Protein AF-A0A2U9BNI0-F1 (afdb_monomer_lite)

Organism: Scophthalmus maximus (NCBI:txid52904)

Foldseek 3Di:
DDDPPDPVVVVVVVVDVVVPPPDPPPDPPVDPPDDDDDPVVVVVVVPPDDCVVVVVCVVVVPPPDDDPVVVVVVVVVCQPPDVVRDPDPDPDDPDDPDPPDDPVNVQVVCCVPVVDDPPPPD

pLDDT: mean 76.13, std 11.94, range [40.16, 94.62]

Sequence (122 aa):
MELVSTNRQGVTKQKKRLQGRLGPGKSRATVKDKRIKSAVEEFRKKEGKSHMSANLKYFINTGCKATDSDTLKIQSHNTGRQSRNRPVRTAKKPKEPQSLFTEEEFQQFQKEYFGRTVEEKK

Structure (mmCIF, N/CA/C/O backbone):
data_AF-A0A2U9BNI0-F1
#
_entry.id   AF-A0A2U9BNI0-F1
#
loop_
_atom_site.group_PDB
_atom_site.id
_atom_site.type_symbol
_atom_site.label_atom_id
_atom_site.label_alt_id
_atom_site.label_comp_id
_atom_site.label_asym_id
_atom_site.label_entity_id
_atom_site.label_seq_id
_atom_site.pdbx_PDB_ins_code
_atom_site.Cartn_x
_atom_site.Cartn_y
_atom_site.Cartn_z
_atom_site.occupancy
_atom_site.B_iso_or_equiv
_atom_site.auth_seq_id
_atom_site.auth_comp_id
_atom_site.auth_asym_id
_atom_site.auth_atom_id
_atom_site.pdbx_PDB_model_num
ATOM 1 N N . MET A 1 1 ? 19.330 -14.577 4.353 1.00 40.16 1 MET A N 1
ATOM 2 C CA . MET A 1 1 ? 18.068 -13.917 3.952 1.00 40.16 1 MET A CA 1
ATOM 3 C C . MET A 1 1 ? 17.131 -14.992 3.435 1.00 40.16 1 MET A C 1
ATOM 5 O O . MET A 1 1 ? 17.450 -15.613 2.428 1.00 40.16 1 MET A O 1
ATOM 9 N N . GLU A 1 2 ? 16.043 -15.275 4.147 1.00 42.66 2 GLU A N 1
ATOM 10 C CA . GLU A 1 2 ? 15.069 -16.286 3.726 1.00 42.66 2 GLU A CA 1
ATOM 11 C C . GLU A 1 2 ? 14.308 -15.794 2.489 1.00 42.66 2 GLU A C 1
ATOM 13 O O . GLU A 1 2 ? 13.582 -14.799 2.532 1.00 42.66 2 GLU A O 1
ATOM 18 N N . LEU A 1 3 ? 14.511 -16.464 1.352 1.00 52.59 3 LEU A N 1
ATOM 19 C CA . LEU A 1 3 ? 13.764 -16.183 0.132 1.00 52.59 3 LEU A CA 1
ATOM 20 C C . LEU A 1 3 ? 12.325 -16.672 0.327 1.00 52.59 3 LEU A C 1
ATOM 22 O O . LEU A 1 3 ? 12.049 -17.869 0.245 1.00 52.59 3 LEU A O 1
ATOM 26 N N . VAL A 1 4 ? 11.406 -15.730 0.555 1.00 48.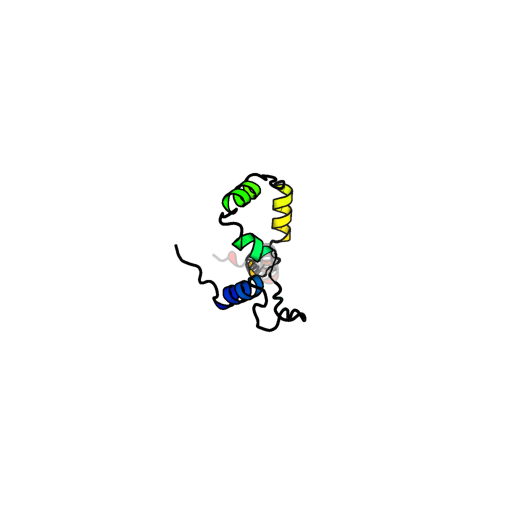72 4 VAL A N 1
ATOM 27 C CA . VAL A 1 4 ? 9.957 -15.950 0.478 1.00 48.72 4 VAL A CA 1
ATOM 28 C C . VAL A 1 4 ? 9.672 -16.732 -0.802 1.00 48.72 4 VAL A C 1
ATOM 30 O O . VAL A 1 4 ? 9.969 -16.258 -1.902 1.00 48.72 4 VAL A O 1
ATOM 33 N N . SER A 1 5 ? 9.154 -17.954 -0.658 1.00 54.75 5 SER A N 1
ATOM 34 C CA . SER A 1 5 ? 8.890 -18.866 -1.769 1.00 54.75 5 SER A CA 1
ATOM 35 C C . SER A 1 5 ? 7.941 -18.202 -2.768 1.00 54.75 5 SER A C 1
ATOM 37 O O . SER A 1 5 ? 6.722 -18.137 -2.604 1.00 54.75 5 SER A O 1
ATOM 39 N N . THR A 1 6 ? 8.508 -17.629 -3.828 1.00 59.12 6 THR A N 1
ATOM 40 C CA . THR A 1 6 ? 7.700 -17.032 -4.883 1.00 59.12 6 THR A CA 1
ATOM 41 C C . THR A 1 6 ? 6.968 -18.173 -5.573 1.00 59.12 6 THR A C 1
ATOM 43 O O . THR A 1 6 ? 7.577 -19.106 -6.100 1.00 59.12 6 THR A O 1
ATOM 46 N N . ASN A 1 7 ? 5.638 -18.141 -5.510 1.00 63.12 7 ASN A N 1
ATOM 47 C CA . ASN A 1 7 ? 4.776 -19.111 -6.164 1.00 63.12 7 ASN A CA 1
ATOM 48 C C . ASN A 1 7 ? 5.162 -19.167 -7.657 1.00 63.12 7 ASN A C 1
ATOM 50 O O . ASN A 1 7 ? 4.844 -18.255 -8.429 1.00 63.12 7 ASN A O 1
ATOM 54 N N . ARG A 1 8 ? 5.919 -20.206 -8.052 1.00 62.59 8 ARG A N 1
ATOM 55 C CA . ARG A 1 8 ? 6.584 -20.322 -9.367 1.00 62.59 8 ARG A CA 1
ATOM 56 C C . ARG A 1 8 ? 5.594 -20.164 -10.525 1.00 62.59 8 ARG A C 1
ATOM 58 O O . ARG A 1 8 ? 5.952 -19.677 -11.597 1.00 62.59 8 ARG A O 1
ATOM 65 N N . GLN A 1 9 ? 4.327 -20.513 -10.303 1.00 68.38 9 GLN A N 1
ATOM 66 C CA . GLN A 1 9 ? 3.250 -20.368 -11.283 1.00 68.38 9 GLN A CA 1
ATOM 67 C C . GLN A 1 9 ? 2.836 -18.904 -11.515 1.00 68.38 9 GLN A C 1
ATOM 69 O O . GLN A 1 9 ? 2.536 -18.516 -12.644 1.00 68.38 9 GLN A O 1
ATOM 74 N N . GLY A 1 10 ? 2.839 -18.067 -10.474 1.00 71.50 10 GLY A N 1
ATOM 75 C CA . GLY A 1 10 ? 2.502 -16.644 -10.582 1.00 71.50 10 GLY A CA 1
ATOM 76 C C . GLY A 1 10 ? 3.569 -15.865 -11.349 1.00 71.50 10 GLY A C 1
ATOM 77 O O . GLY A 1 10 ? 3.259 -15.148 -12.302 1.00 71.50 10 GLY A O 1
ATOM 78 N N . VAL A 1 11 ? 4.837 -16.098 -11.000 1.00 72.50 11 VAL A N 1
ATOM 79 C CA . VAL A 1 11 ? 5.993 -15.461 -11.652 1.00 72.50 11 VAL A CA 1
ATOM 80 C C . VAL A 1 11 ? 6.081 -15.857 -13.127 1.00 72.50 11 VAL A C 1
ATOM 82 O O . VAL A 1 11 ? 6.285 -15.007 -13.992 1.00 72.50 11 VAL A O 1
ATOM 85 N N . THR A 1 12 ? 5.857 -17.133 -13.453 1.00 71.44 12 THR A N 1
ATOM 86 C CA . THR A 1 12 ? 5.858 -17.601 -14.850 1.00 71.44 12 THR A CA 1
ATOM 87 C C . THR A 1 12 ? 4.691 -17.036 -15.660 1.00 71.44 12 THR A C 1
ATOM 89 O O . THR A 1 12 ? 4.901 -16.627 -16.803 1.00 71.44 12 THR A O 1
ATOM 92 N N . LYS A 1 13 ? 3.479 -16.933 -15.092 1.00 72.94 13 LYS A N 1
ATOM 93 C CA . LYS A 1 13 ? 2.337 -16.267 -15.751 1.00 72.94 13 LYS A CA 1
ATOM 94 C C . LYS A 1 13 ? 2.607 -14.782 -16.003 1.00 72.94 13 LYS A C 1
ATOM 96 O O . LYS A 1 13 ? 2.299 -14.284 -17.086 1.00 72.94 13 LYS A O 1
ATOM 101 N N . GLN A 1 14 ? 3.209 -14.080 -15.044 1.00 72.62 14 GLN A N 1
ATOM 102 C CA . GLN A 1 14 ? 3.565 -12.669 -15.193 1.00 72.62 14 GLN A CA 1
ATOM 103 C C . GLN A 1 14 ? 4.665 -12.474 -16.244 1.00 72.62 14 GLN A C 1
ATOM 105 O O . GLN A 1 14 ? 4.520 -11.627 -17.124 1.00 72.62 14 GLN A O 1
ATOM 110 N N . LYS A 1 15 ? 5.702 -13.322 -16.238 1.00 71.06 15 LYS A N 1
ATOM 111 C CA . LYS A 1 15 ? 6.753 -13.333 -17.265 1.00 71.06 15 LYS A CA 1
ATOM 112 C C . LYS A 1 15 ? 6.176 -13.579 -18.662 1.00 71.06 15 LYS A C 1
ATOM 114 O O . LYS A 1 15 ? 6.498 -12.829 -19.575 1.00 71.06 15 LYS A O 1
ATOM 119 N N . LYS A 1 16 ? 5.261 -14.547 -18.817 1.00 69.75 16 LYS A N 1
ATOM 120 C CA . LYS A 1 16 ? 4.557 -14.823 -20.087 1.00 69.75 16 LYS A CA 1
ATOM 121 C C . LYS A 1 16 ? 3.687 -13.652 -20.562 1.00 69.75 16 LYS A C 1
ATOM 123 O O . LYS A 1 16 ? 3.560 -13.447 -21.762 1.00 69.75 16 LYS A O 1
ATOM 128 N N . ARG A 1 17 ? 3.087 -12.874 -19.652 1.00 69.56 17 ARG A N 1
ATOM 129 C CA . ARG A 1 17 ? 2.345 -11.648 -20.010 1.00 69.56 17 ARG A CA 1
ATOM 130 C C . ARG A 1 17 ? 3.280 -10.528 -20.464 1.00 69.56 17 ARG A C 1
ATOM 132 O O . ARG A 1 17 ? 2.990 -9.892 -21.470 1.00 69.56 17 ARG A O 1
ATOM 139 N N . LEU A 1 18 ? 4.384 -10.309 -19.747 1.00 66.44 18 LEU A N 1
ATOM 140 C CA . LEU A 1 18 ? 5.369 -9.261 -20.047 1.00 66.44 18 LEU A CA 1
ATOM 141 C C . LEU A 1 18 ? 6.158 -9.533 -21.331 1.00 66.44 18 LEU A C 1
ATOM 143 O O . LEU A 1 18 ? 6.425 -8.606 -22.085 1.00 66.44 18 LEU A O 1
ATOM 147 N N . GLN A 1 19 ? 6.480 -10.797 -21.614 1.00 65.44 19 GLN A N 1
ATOM 148 C CA . GLN A 1 19 ? 7.044 -11.206 -22.904 1.00 65.44 19 GLN A CA 1
ATOM 149 C C . GLN A 1 19 ? 6.064 -11.005 -24.071 1.00 65.44 19 GLN A C 1
ATOM 151 O O . GLN A 1 19 ? 6.466 -11.104 -25.226 1.00 65.44 19 GLN A O 1
ATOM 156 N N . GLY A 1 20 ? 4.787 -10.720 -23.797 1.00 63.06 20 GLY A N 1
ATOM 157 C CA . GLY A 1 20 ? 3.735 -10.761 -24.800 1.00 63.06 20 GLY A CA 1
ATOM 158 C C . GLY A 1 20 ? 3.484 -12.193 -25.281 1.00 63.06 20 GLY A C 1
ATOM 159 O O . GLY A 1 20 ? 4.172 -13.143 -24.909 1.00 63.06 20 GLY A O 1
ATOM 160 N N . ARG A 1 21 ? 2.465 -12.382 -26.127 1.00 61.06 21 ARG A N 1
ATOM 161 C CA . ARG A 1 21 ? 2.248 -13.678 -26.788 1.00 61.06 21 ARG A CA 1
ATOM 162 C C . ARG A 1 21 ? 3.364 -13.908 -27.820 1.00 61.06 21 ARG A C 1
ATOM 164 O O . ARG A 1 21 ? 3.130 -13.700 -29.004 1.00 61.06 21 ARG A O 1
ATOM 171 N N . LEU A 1 22 ? 4.535 -14.369 -27.375 1.00 56.72 22 LEU A N 1
ATOM 172 C CA . LEU A 1 22 ? 5.589 -14.998 -28.191 1.00 56.72 22 LEU A CA 1
ATOM 173 C C . LEU A 1 22 ? 5.145 -16.402 -28.642 1.00 56.72 22 LEU A C 1
ATOM 175 O O . LEU A 1 22 ? 5.858 -17.386 -28.487 1.00 56.72 22 LEU A O 1
ATOM 179 N N . GLY A 1 23 ? 3.904 -16.521 -29.107 1.00 58.22 23 GLY A N 1
ATOM 180 C CA . GLY A 1 23 ? 3.429 -17.726 -29.767 1.00 58.22 23 GLY A CA 1
ATOM 181 C C . GLY A 1 23 ? 3.599 -17.563 -31.277 1.00 58.22 23 GLY A C 1
ATOM 182 O O . GLY A 1 23 ? 3.525 -16.430 -31.757 1.00 58.22 23 GLY A O 1
ATOM 183 N N . PRO A 1 24 ? 3.726 -18.659 -32.040 1.00 55.53 24 PRO A N 1
ATOM 184 C CA . PRO A 1 24 ? 3.833 -18.662 -33.509 1.00 55.53 24 PRO A CA 1
ATOM 185 C C . PRO A 1 24 ? 2.628 -18.041 -34.258 1.00 55.53 24 PRO A C 1
ATOM 187 O O . PRO A 1 24 ? 2.542 -18.130 -35.477 1.00 55.53 24 PRO A O 1
ATOM 190 N N . GLY A 1 25 ? 1.691 -17.402 -33.549 1.00 55.94 25 GLY A N 1
ATOM 191 C CA . GLY A 1 25 ? 0.448 -16.836 -34.067 1.00 55.94 25 GLY A CA 1
ATOM 192 C C . GLY A 1 25 ? 0.357 -15.309 -34.047 1.00 55.94 25 GLY A C 1
ATOM 193 O O . GLY A 1 25 ? -0.759 -14.796 -34.054 1.00 55.94 25 GLY A O 1
ATOM 194 N N . LYS A 1 26 ? 1.462 -14.550 -33.987 1.00 61.38 26 LYS A N 1
ATOM 195 C CA . LYS A 1 26 ? 1.391 -13.088 -34.163 1.00 61.38 26 LYS A CA 1
ATOM 196 C C . LYS A 1 26 ? 2.332 -12.568 -35.243 1.00 61.38 26 LYS A C 1
ATOM 198 O O . LYS A 1 26 ? 3.534 -12.787 -35.198 1.00 61.38 26 LYS A O 1
ATOM 203 N N . SER A 1 27 ? 1.706 -11.815 -36.150 1.00 57.47 27 SER A N 1
ATOM 204 C CA . SER A 1 27 ? 2.241 -11.136 -37.328 1.00 57.47 27 SER A CA 1
ATOM 205 C C . SER A 1 27 ? 2.770 -12.044 -38.445 1.00 57.47 27 SER A C 1
ATOM 207 O O . SER A 1 27 ? 3.968 -12.286 -38.577 1.00 57.47 27 SER A O 1
ATOM 209 N N . ARG A 1 28 ? 1.857 -12.492 -39.318 1.00 59.66 28 ARG A N 1
ATOM 210 C CA . ARG A 1 28 ? 2.220 -12.846 -40.694 1.00 59.66 28 ARG A CA 1
ATOM 211 C C . ARG A 1 28 ? 2.187 -11.551 -41.498 1.00 59.66 28 ARG A C 1
ATOM 213 O O . ARG A 1 28 ? 1.116 -11.116 -41.908 1.00 59.66 28 ARG A O 1
ATOM 220 N N . ALA A 1 29 ? 3.334 -10.901 -41.672 1.00 57.16 29 ALA A N 1
ATOM 221 C CA . ALA A 1 29 ? 3.441 -9.891 -42.714 1.00 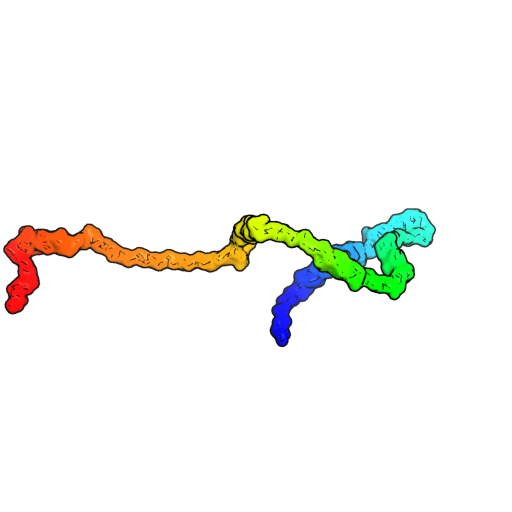57.16 29 ALA A CA 1
ATOM 222 C C . ALA A 1 29 ? 3.148 -10.601 -44.045 1.00 57.16 29 ALA A C 1
ATOM 224 O O . ALA A 1 29 ? 3.822 -11.557 -44.415 1.00 57.16 29 ALA A O 1
ATOM 225 N N . THR A 1 30 ? 2.072 -10.184 -44.705 1.00 62.34 30 THR A N 1
ATOM 226 C CA . THR A 1 30 ? 1.534 -10.769 -45.944 1.00 62.34 30 THR A CA 1
ATOM 227 C C . THR A 1 30 ? 2.436 -10.543 -47.157 1.00 62.34 30 THR A C 1
ATOM 229 O O . THR A 1 30 ? 2.188 -11.095 -48.223 1.00 62.34 30 THR A O 1
ATOM 232 N N . VAL A 1 31 ? 3.508 -9.766 -46.995 1.00 69.50 31 VAL A N 1
ATOM 233 C CA . VAL A 1 31 ? 4.536 -9.542 -48.009 1.00 69.50 31 VAL A CA 1
ATOM 234 C C . VAL A 1 31 ? 5.671 -10.532 -47.778 1.00 69.50 31 VAL A C 1
ATOM 236 O O . VAL A 1 31 ? 6.289 -10.530 -46.709 1.00 69.50 31 VAL A O 1
ATOM 239 N N . LYS A 1 32 ? 5.934 -11.364 -48.792 1.00 69.75 32 LYS A N 1
ATOM 240 C CA . LYS A 1 32 ? 7.014 -12.358 -48.813 1.00 69.75 32 LYS A CA 1
ATOM 241 C C . LYS A 1 32 ? 8.314 -11.736 -48.279 1.00 69.75 32 LYS A C 1
ATOM 243 O O . LYS A 1 32 ? 8.669 -10.615 -48.637 1.00 69.75 32 LYS A O 1
ATOM 248 N N . ASP A 1 33 ? 8.963 -12.448 -47.364 1.00 65.38 33 ASP A N 1
ATOM 249 C CA . ASP A 1 33 ? 10.261 -12.106 -46.763 1.00 65.38 33 ASP A CA 1
ATOM 250 C C . ASP A 1 33 ? 10.309 -10.877 -45.830 1.00 65.38 33 ASP A C 1
ATOM 252 O O . ASP A 1 33 ? 11.351 -10.602 -45.229 1.00 65.38 33 ASP A O 1
ATOM 256 N N . LYS A 1 34 ? 9.191 -10.178 -45.581 1.00 68.62 34 LYS A N 1
ATOM 257 C CA . LYS A 1 34 ? 9.141 -9.111 -44.566 1.00 68.62 34 LYS A CA 1
ATOM 258 C C . LYS A 1 34 ? 8.729 -9.682 -43.209 1.00 68.62 34 LYS A C 1
ATOM 260 O O . LYS A 1 34 ? 7.642 -10.222 -43.049 1.00 68.62 34 LYS A O 1
ATOM 265 N N . ARG A 1 35 ? 9.587 -9.540 -42.193 1.00 70.69 35 ARG A N 1
ATOM 266 C CA . ARG A 1 35 ? 9.255 -9.846 -40.788 1.00 70.69 35 ARG A CA 1
ATOM 267 C C . ARG A 1 35 ? 8.977 -8.551 -40.040 1.00 70.69 35 ARG A C 1
ATOM 269 O O . ARG A 1 35 ? 9.797 -7.636 -40.083 1.00 70.69 35 ARG A O 1
ATOM 276 N N . ILE A 1 36 ? 7.857 -8.482 -39.322 1.00 72.62 36 ILE A N 1
ATOM 277 C CA . ILE A 1 36 ? 7.604 -7.349 -38.427 1.00 72.62 36 ILE A CA 1
ATOM 278 C C . ILE A 1 36 ? 8.556 -7.467 -37.243 1.00 72.62 36 ILE A C 1
ATOM 280 O O . ILE A 1 36 ? 8.519 -8.445 -36.497 1.00 72.62 36 ILE A O 1
ATOM 284 N N . LYS A 1 37 ? 9.416 -6.465 -37.086 1.00 75.88 37 LYS A N 1
ATOM 285 C CA . LYS A 1 37 ? 10.279 -6.315 -35.919 1.00 75.88 37 LYS A CA 1
ATOM 286 C C . LYS A 1 37 ? 9.703 -5.231 -35.025 1.00 75.88 37 LYS A C 1
ATOM 288 O O . LYS A 1 37 ? 9.189 -4.225 -35.508 1.00 75.88 37 LYS A O 1
ATOM 293 N N . SER A 1 38 ? 9.802 -5.429 -33.718 1.00 79.62 38 SER A N 1
ATOM 294 C CA . SER A 1 38 ? 9.465 -4.375 -32.770 1.00 79.62 38 SER A CA 1
ATOM 295 C C . SER A 1 38 ? 10.499 -3.254 -32.871 1.00 79.62 38 SER A C 1
ATOM 297 O O . SER A 1 38 ? 11.700 -3.512 -32.770 1.00 79.62 38 SER A O 1
ATOM 299 N N . ALA A 1 39 ? 10.038 -2.009 -33.021 1.00 82.25 39 ALA A N 1
ATOM 300 C CA . ALA A 1 39 ? 10.906 -0.831 -33.001 1.00 82.25 39 ALA A CA 1
ATOM 301 C C . ALA A 1 39 ? 11.752 -0.777 -31.715 1.00 82.25 39 ALA A C 1
ATOM 303 O O . ALA A 1 39 ? 12.932 -0.443 -31.757 1.00 82.25 39 ALA A O 1
ATOM 304 N N . VAL A 1 40 ? 11.179 -1.209 -30.585 1.00 79.38 40 VAL A N 1
ATOM 305 C CA . VAL A 1 40 ? 11.871 -1.285 -29.290 1.00 79.38 40 VAL A CA 1
ATOM 306 C C . VAL A 1 40 ? 12.974 -2.346 -29.301 1.00 79.38 40 VAL A C 1
ATOM 308 O O . VAL A 1 40 ? 14.039 -2.136 -28.728 1.00 79.38 40 VAL A O 1
ATOM 311 N N . GLU A 1 41 ? 12.744 -3.493 -29.944 1.00 78.19 41 GLU A N 1
ATOM 312 C CA . GLU A 1 41 ? 13.763 -4.544 -30.045 1.00 78.19 41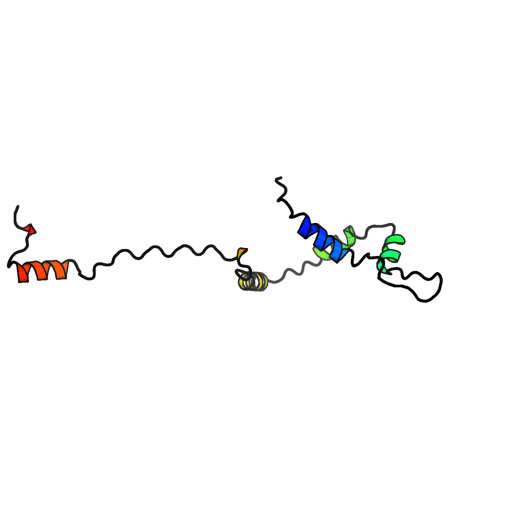 GLU A CA 1
ATOM 313 C C . GLU A 1 41 ? 14.892 -4.161 -30.999 1.00 78.19 41 GLU A C 1
ATOM 315 O O . GLU A 1 41 ? 16.049 -4.449 -30.706 1.00 78.19 41 GLU A O 1
ATOM 320 N N . GLU A 1 42 ? 14.587 -3.502 -32.120 1.00 83.12 42 GLU A N 1
ATOM 321 C CA . GLU A 1 42 ? 15.622 -2.956 -33.001 1.00 83.12 42 GLU A CA 1
ATOM 322 C C . GLU A 1 42 ? 16.448 -1.878 -32.301 1.00 83.12 42 GLU A C 1
ATOM 324 O O . GLU A 1 42 ? 17.673 -1.907 -32.393 1.00 83.12 42 GLU A O 1
ATOM 329 N N . PHE A 1 43 ? 15.799 -0.975 -31.564 1.00 81.75 43 PHE A N 1
ATOM 330 C CA . PHE A 1 43 ? 16.481 0.048 -30.778 1.00 81.75 43 PHE A CA 1
ATOM 331 C C . PHE A 1 43 ? 17.446 -0.580 -29.764 1.00 81.75 43 PHE A C 1
ATOM 333 O O . PHE A 1 43 ? 18.622 -0.241 -29.747 1.00 81.75 43 PHE A O 1
ATOM 340 N N . ARG A 1 44 ? 16.995 -1.587 -29.003 1.00 77.56 44 ARG A N 1
ATOM 341 C CA . ARG A 1 44 ? 17.841 -2.314 -28.037 1.00 77.56 44 ARG A CA 1
ATOM 342 C C . ARG A 1 44 ? 19.001 -3.087 -28.668 1.00 77.56 44 ARG A C 1
ATOM 344 O O . ARG A 1 44 ? 19.988 -3.326 -27.990 1.00 77.56 44 ARG A O 1
ATOM 351 N N . LYS A 1 45 ? 18.873 -3.530 -29.922 1.00 81.38 45 LYS A N 1
ATOM 352 C CA . LYS A 1 45 ? 19.957 -4.215 -30.650 1.00 81.38 45 LYS A CA 1
ATOM 353 C C . LYS A 1 45 ? 21.001 -3.237 -31.184 1.00 81.38 45 LYS A C 1
ATOM 355 O O . LYS A 1 45 ? 22.169 -3.597 -31.264 1.00 81.38 45 LYS A O 1
ATOM 360 N N . LYS A 1 46 ? 20.568 -2.039 -31.587 1.00 81.88 46 LYS A N 1
ATOM 361 C CA . LYS A 1 46 ? 21.435 -0.968 -32.103 1.00 81.88 46 LYS A CA 1
ATOM 362 C C . LYS A 1 46 ? 22.175 -0.251 -30.971 1.00 81.88 46 LYS A C 1
ATOM 364 O O . LYS A 1 46 ? 23.345 0.083 -31.112 1.00 81.88 46 LYS A O 1
ATOM 369 N N . GLU A 1 47 ? 21.511 -0.061 -29.838 1.00 75.56 47 GLU A N 1
ATOM 370 C CA . GLU A 1 47 ? 22.093 0.525 -28.635 1.00 75.56 47 GLU A CA 1
ATOM 371 C C . GLU A 1 47 ? 22.910 -0.525 -27.868 1.00 75.56 47 GLU A C 1
ATOM 373 O O . GLU A 1 47 ? 22.377 -1.309 -27.087 1.00 75.56 47 GLU A O 1
ATOM 378 N N . GLY A 1 48 ? 24.232 -0.529 -28.052 1.00 71.06 48 GLY A N 1
ATOM 379 C CA . GLY A 1 48 ? 25.157 -1.375 -27.280 1.00 71.06 48 GLY A CA 1
ATOM 380 C C . GLY A 1 48 ? 25.346 -0.943 -25.817 1.00 71.06 48 GLY A C 1
ATOM 381 O O . GLY A 1 48 ? 26.184 -1.506 -25.115 1.00 71.06 48 GLY A O 1
ATOM 382 N N . LYS A 1 49 ? 24.614 0.077 -25.351 1.00 81.44 49 LYS A N 1
ATOM 383 C CA . LYS A 1 49 ? 24.756 0.679 -24.020 1.00 81.44 49 LYS A CA 1
ATOM 384 C C . LYS A 1 49 ? 23.437 0.597 -23.258 1.00 81.44 49 LYS A C 1
ATOM 386 O O . LYS A 1 49 ? 22.364 0.875 -23.784 1.00 81.44 49 LYS A O 1
ATOM 391 N N . SER A 1 50 ? 23.524 0.216 -21.987 1.00 80.38 50 SER A N 1
ATOM 392 C CA . SER A 1 50 ? 22.369 0.190 -21.093 1.00 80.38 50 SER A CA 1
ATOM 393 C C . SER A 1 50 ? 22.049 1.598 -20.593 1.00 80.38 50 SER A C 1
ATOM 395 O O . SER A 1 50 ?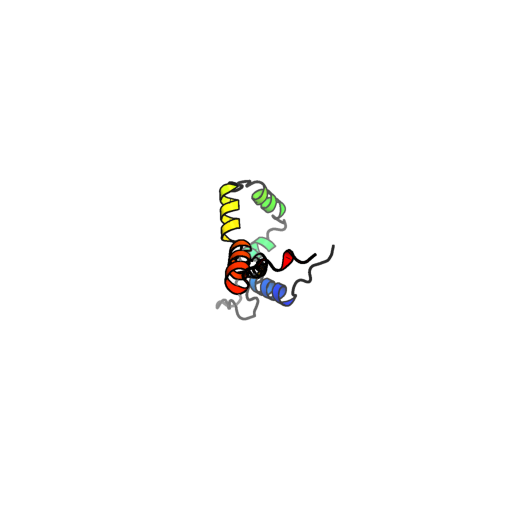 22.861 2.209 -19.903 1.00 80.38 50 SER A O 1
ATOM 397 N N . HIS A 1 51 ? 20.833 2.077 -20.858 1.00 83.81 51 HIS A N 1
ATOM 398 C CA . HIS A 1 51 ? 20.303 3.338 -20.308 1.00 83.81 51 HIS A CA 1
ATOM 399 C C . HIS A 1 51 ? 19.756 3.197 -18.881 1.00 83.81 51 HIS A C 1
ATOM 401 O O . HIS A 1 51 ? 19.090 4.092 -18.369 1.00 83.81 51 HIS A O 1
ATOM 407 N N . MET A 1 52 ? 20.012 2.064 -18.218 1.00 85.06 52 MET A N 1
ATOM 408 C CA . MET A 1 52 ? 19.479 1.783 -16.884 1.00 85.06 52 MET A CA 1
ATOM 409 C C . MET A 1 52 ? 19.900 2.844 -15.863 1.00 85.06 52 MET A C 1
ATOM 411 O O . MET A 1 52 ? 19.056 3.353 -15.135 1.00 85.06 52 MET A O 1
ATOM 415 N N . SER A 1 53 ? 21.183 3.210 -15.825 1.00 88.25 53 SER A N 1
ATOM 416 C CA . SER A 1 53 ? 21.704 4.195 -14.868 1.00 88.25 53 SER A CA 1
ATOM 417 C C . SER A 1 53 ? 21.112 5.588 -15.092 1.00 88.25 53 SER A C 1
ATOM 419 O O . SER A 1 53 ? 20.709 6.239 -14.131 1.00 88.25 53 SER A O 1
ATOM 421 N N . ALA A 1 54 ? 20.999 6.020 -16.350 1.00 89.81 54 ALA A N 1
ATOM 422 C CA . ALA A 1 54 ? 20.385 7.292 -16.719 1.00 89.81 54 ALA A CA 1
ATOM 423 C C . ALA A 1 54 ? 18.895 7.337 -16.339 1.00 89.81 54 ALA A C 1
ATOM 425 O O . ALA A 1 54 ? 18.445 8.311 -15.740 1.00 89.81 54 ALA A O 1
ATOM 426 N N . ASN A 1 55 ? 18.152 6.258 -16.601 1.00 89.25 55 ASN A N 1
ATOM 427 C CA . ASN A 1 55 ? 16.737 6.151 -16.243 1.00 89.25 55 ASN A CA 1
ATOM 428 C C . ASN A 1 55 ? 16.530 6.134 -14.725 1.00 89.25 55 ASN A C 1
ATOM 430 O O . ASN A 1 55 ? 15.652 6.823 -14.217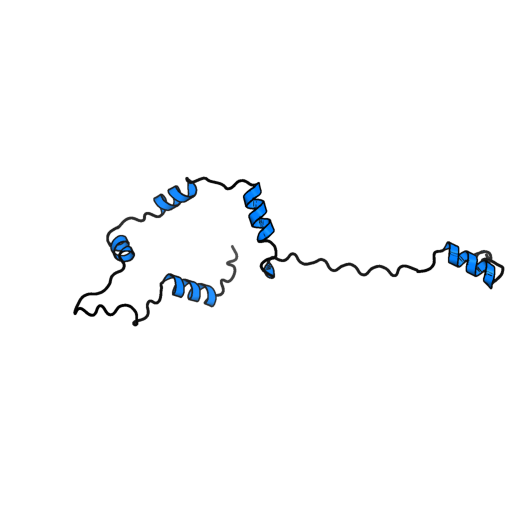 1.00 89.25 55 ASN A O 1
ATOM 434 N N . LEU A 1 56 ? 17.347 5.375 -13.987 1.00 87.81 56 LEU A N 1
ATOM 435 C CA . LEU A 1 56 ? 17.301 5.360 -12.524 1.00 87.81 56 LEU A CA 1
ATOM 436 C C . LEU A 1 56 ? 17.598 6.747 -11.958 1.00 87.81 56 LEU A C 1
ATOM 438 O O . LEU A 1 56 ? 16.861 7.221 -11.099 1.00 87.81 56 LEU A O 1
ATOM 442 N N . LYS A 1 57 ? 18.623 7.423 -12.484 1.00 91.12 57 LYS A N 1
ATOM 443 C CA . LYS A 1 57 ? 18.944 8.800 -12.107 1.00 91.12 57 LYS A CA 1
ATOM 444 C C . LYS A 1 57 ? 17.772 9.737 -12.395 1.00 91.12 57 LYS A C 1
ATOM 446 O O . LYS A 1 57 ? 17.447 10.540 -11.536 1.00 91.12 57 LYS A O 1
ATOM 451 N N . TYR A 1 58 ? 17.101 9.604 -13.538 1.00 87.06 58 TYR A N 1
ATOM 452 C CA . TYR A 1 58 ? 15.900 10.378 -13.853 1.00 87.06 58 TYR A CA 1
ATOM 453 C C . TYR A 1 58 ? 14.783 10.146 -12.825 1.00 87.06 58 TYR A C 1
ATOM 455 O O . TYR A 1 58 ? 14.338 11.106 -12.208 1.00 87.06 58 TYR A O 1
ATOM 463 N N . PHE A 1 59 ? 14.403 8.889 -12.563 1.00 83.75 59 PHE A N 1
ATOM 464 C CA . PHE A 1 59 ? 13.323 8.560 -11.621 1.00 83.75 59 PHE A CA 1
ATOM 465 C C . PHE A 1 59 ? 13.620 8.963 -10.175 1.00 83.75 59 PHE A C 1
ATOM 467 O O . PHE A 1 59 ? 12.710 9.355 -9.447 1.00 83.75 59 PHE A O 1
ATOM 474 N N . ILE A 1 60 ? 14.877 8.841 -9.746 1.00 84.88 60 ILE A N 1
ATOM 475 C CA . ILE A 1 60 ? 15.298 9.200 -8.388 1.00 84.88 60 ILE A CA 1
ATOM 476 C C . ILE A 1 60 ? 15.410 10.723 -8.249 1.00 84.88 60 ILE A C 1
ATOM 478 O O . ILE A 1 60 ? 14.988 11.268 -7.231 1.00 84.88 60 ILE A O 1
ATOM 482 N N . ASN A 1 61 ? 15.940 11.411 -9.267 1.00 80.69 61 ASN A N 1
ATOM 483 C CA . ASN A 1 61 ? 16.132 12.862 -9.240 1.00 80.69 61 ASN A CA 1
ATOM 484 C C . ASN A 1 61 ? 14.826 13.640 -9.392 1.00 80.69 61 ASN A C 1
ATOM 486 O O . ASN A 1 61 ? 14.742 14.764 -8.900 1.00 80.69 61 ASN A O 1
ATOM 490 N N . THR A 1 62 ? 13.802 13.077 -10.043 1.00 68.94 62 THR A N 1
ATOM 491 C CA . THR A 1 62 ? 12.446 13.638 -10.026 1.00 68.94 62 THR A CA 1
ATOM 492 C C . THR A 1 62 ? 11.821 13.423 -8.647 1.00 68.94 62 THR A C 1
ATOM 494 O O . THR A 1 62 ? 10.948 12.583 -8.444 1.00 68.94 62 THR A O 1
ATOM 497 N N . GLY A 1 63 ? 12.315 14.179 -7.670 1.00 67.81 63 GLY A N 1
ATOM 498 C CA . GLY A 1 63 ? 11.928 14.147 -6.265 1.00 67.81 63 GLY A CA 1
ATOM 499 C C . GLY A 1 63 ? 10.599 14.838 -5.972 1.00 67.81 63 GLY A C 1
ATOM 500 O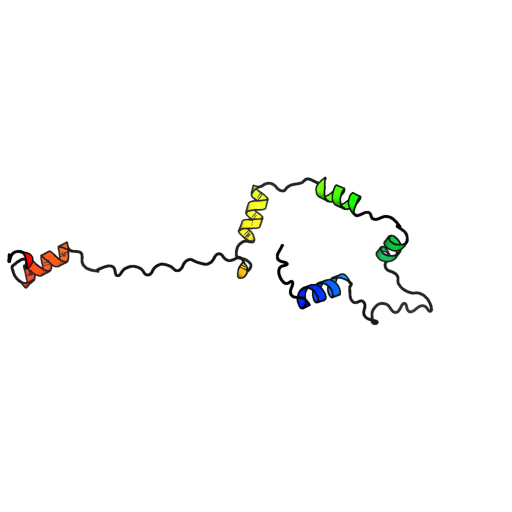 O . GLY A 1 63 ? 10.465 15.438 -4.911 1.00 67.81 63 GLY A O 1
ATOM 501 N N . CYS A 1 64 ? 9.607 14.761 -6.864 1.00 70.31 64 CYS A N 1
ATOM 502 C CA . CYS A 1 64 ? 8.244 15.156 -6.515 1.00 70.31 64 CYS A CA 1
ATOM 503 C C . CYS A 1 64 ? 7.667 14.098 -5.571 1.00 70.31 64 CYS A C 1
ATOM 505 O O . CYS A 1 64 ? 6.988 13.155 -5.979 1.00 70.31 64 CYS A O 1
ATOM 507 N N . LYS A 1 65 ? 8.002 14.221 -4.287 1.00 75.50 65 LYS A N 1
ATOM 508 C CA . LYS A 1 65 ? 7.306 13.511 -3.223 1.00 75.50 65 LYS A CA 1
ATOM 509 C C . LYS A 1 65 ? 5.936 14.160 -3.088 1.00 75.50 65 LYS A C 1
ATOM 511 O O . LYS A 1 65 ? 5.837 15.378 -2.971 1.00 75.50 65 LYS A O 1
ATOM 516 N N . ALA A 1 66 ? 4.888 13.348 -3.170 1.00 81.12 66 ALA A N 1
ATOM 517 C CA . ALA A 1 66 ? 3.557 13.811 -2.818 1.00 81.12 66 ALA A CA 1
ATOM 518 C C . ALA A 1 66 ? 3.564 14.256 -1.352 1.00 81.12 66 ALA A C 1
ATOM 520 O O . ALA A 1 66 ? 4.275 13.670 -0.533 1.00 81.12 66 ALA A O 1
ATOM 521 N N . THR A 1 67 ? 2.780 15.281 -1.044 1.00 91.44 67 THR A N 1
ATOM 522 C CA . THR A 1 67 ? 2.572 15.782 0.311 1.00 91.44 67 THR A CA 1
ATOM 523 C C . THR A 1 67 ? 2.168 14.646 1.252 1.00 91.44 67 THR A C 1
ATOM 525 O O . THR A 1 67 ? 1.408 13.753 0.867 1.00 91.44 67 THR A O 1
ATOM 528 N N . ASP A 1 68 ? 2.653 14.669 2.495 1.00 90.44 68 ASP A N 1
ATOM 529 C CA . ASP A 1 68 ? 2.384 13.600 3.467 1.00 90.44 68 ASP A CA 1
ATOM 530 C C . ASP A 1 68 ? 0.879 13.394 3.705 1.00 90.44 68 ASP A C 1
ATOM 532 O O . ASP A 1 68 ? 0.414 12.269 3.877 1.00 90.44 68 ASP A O 1
ATOM 536 N N . SER A 1 69 ? 0.083 14.463 3.609 1.00 94.38 69 SER A N 1
ATOM 537 C CA . SER A 1 69 ? -1.382 14.394 3.646 1.00 94.38 69 SER A CA 1
ATOM 538 C C . SER A 1 69 ? -1.963 13.512 2.534 1.00 94.38 69 SER A C 1
ATOM 540 O O . SER A 1 69 ? -2.843 12.685 2.789 1.00 94.38 69 SER A O 1
ATOM 542 N N . ASP A 1 70 ? -1.462 13.647 1.307 1.00 92.69 70 ASP A N 1
ATOM 543 C CA . ASP A 1 70 ? -1.935 12.885 0.153 1.00 92.69 70 ASP A CA 1
ATOM 544 C C . ASP A 1 70 ? -1.491 11.428 0.235 1.00 92.69 70 ASP A C 1
ATOM 546 O O . ASP A 1 70 ? -2.268 10.519 -0.071 1.00 92.69 70 ASP A O 1
ATOM 550 N N . THR A 1 71 ? -0.265 11.180 0.703 1.00 91.88 71 THR A N 1
ATOM 551 C CA . THR A 1 71 ? 0.224 9.810 0.889 1.00 91.88 71 THR A CA 1
ATOM 552 C C . THR A 1 71 ? -0.576 9.082 1.970 1.00 91.88 71 THR A C 1
ATOM 554 O O . THR A 1 71 ? -1.016 7.953 1.736 1.00 91.88 71 THR A O 1
ATOM 557 N N . LEU A 1 72 ? -0.873 9.739 3.098 1.00 93.88 72 LEU A N 1
ATOM 558 C CA . LEU A 1 72 ? -1.726 9.200 4.162 1.00 93.88 72 LEU A CA 1
ATOM 559 C C . LEU A 1 72 ? -3.161 8.952 3.683 1.00 93.88 72 LEU A C 1
ATOM 561 O O . LEU A 1 72 ? -3.754 7.924 4.018 1.00 93.88 72 LEU A O 1
ATOM 565 N N . LYS A 1 73 ? -3.716 9.843 2.853 1.00 94.62 73 LYS A N 1
ATOM 566 C CA . LYS A 1 73 ? -5.045 9.669 2.247 1.00 94.62 73 LYS A CA 1
ATOM 567 C C . LYS A 1 73 ? -5.102 8.449 1.325 1.00 94.62 73 LYS A C 1
ATOM 569 O O . LYS A 1 73 ? -6.061 7.679 1.367 1.00 94.62 73 LYS A O 1
ATOM 574 N N . ILE A 1 74 ? -4.072 8.244 0.503 1.00 91.19 74 ILE A N 1
ATOM 575 C CA . ILE A 1 74 ? -3.971 7.066 -0.370 1.00 91.19 74 ILE A CA 1
ATOM 576 C C . ILE A 1 74 ? -3.835 5.792 0.468 1.00 91.19 74 ILE A C 1
ATOM 578 O O . ILE A 1 74 ? -4.491 4.790 0.174 1.00 91.19 74 ILE A O 1
ATOM 582 N N . GLN A 1 75 ? -3.002 5.817 1.511 1.00 89.19 75 GLN A N 1
ATOM 583 C CA . GLN A 1 75 ? -2.826 4.677 2.406 1.00 89.19 75 GLN A CA 1
ATOM 584 C C . GLN A 1 75 ? -4.139 4.307 3.095 1.00 89.19 75 GLN A C 1
ATOM 586 O O . GLN A 1 75 ? -4.565 3.162 2.968 1.00 89.19 75 GLN A O 1
ATOM 591 N N . SER A 1 76 ? -4.823 5.261 3.733 1.00 87.69 76 SER A N 1
ATOM 592 C CA . SER A 1 76 ? -6.076 5.005 4.456 1.00 87.69 76 SER A CA 1
ATOM 593 C C . SER A 1 76 ? -7.173 4.434 3.556 1.00 87.69 76 SER A C 1
ATOM 595 O O . SER A 1 76 ? -7.840 3.474 3.938 1.00 87.69 76 SER A O 1
ATOM 597 N N . HIS A 1 77 ? -7.301 4.941 2.328 1.00 87.56 77 HIS A N 1
ATOM 598 C CA . HIS A 1 77 ? -8.247 4.427 1.337 1.00 87.56 77 HIS A CA 1
ATOM 599 C C . HIS A 1 77 ? -7.905 3.008 0.841 1.00 87.56 77 HIS A C 1
ATOM 601 O O . HIS A 1 77 ? -8.790 2.245 0.439 1.00 87.56 77 HIS A O 1
ATOM 607 N N . ASN A 1 78 ? -6.623 2.639 0.845 1.00 86.00 78 ASN A N 1
ATOM 608 C CA . ASN A 1 78 ? -6.167 1.318 0.419 1.00 86.00 78 ASN A CA 1
ATOM 609 C C . ASN A 1 78 ? -6.192 0.279 1.552 1.00 86.00 78 ASN A C 1
ATOM 611 O O . ASN A 1 78 ? -6.296 -0.924 1.275 1.00 86.00 78 ASN A O 1
ATOM 615 N N . THR A 1 79 ? -6.136 0.712 2.812 1.00 84.69 79 THR A N 1
ATOM 616 C CA . THR A 1 79 ? -6.215 -0.164 3.986 1.00 84.69 79 THR A CA 1
ATOM 617 C C . THR A 1 79 ? -7.527 -0.953 3.981 1.00 84.69 79 THR A C 1
ATOM 619 O O . THR A 1 79 ? -8.612 -0.408 3.812 1.00 84.69 79 THR A O 1
ATOM 622 N N . GLY A 1 80 ? -7.450 -2.279 4.128 1.00 80.38 80 GLY A N 1
ATOM 623 C CA . GLY A 1 80 ? -8.632 -3.148 4.181 1.00 80.38 80 GLY A CA 1
ATOM 624 C C . GLY A 1 80 ? -9.359 -3.425 2.852 1.00 80.38 80 GLY A C 1
ATOM 625 O O . GLY A 1 80 ? -10.303 -4.225 2.862 1.00 80.38 80 GLY A O 1
ATOM 626 N N . ARG A 1 81 ? -8.912 -2.861 1.710 1.00 83.69 81 ARG A N 1
ATOM 627 C CA . ARG A 1 81 ? -9.424 -3.218 0.363 1.00 83.69 81 ARG A CA 1
ATOM 628 C C . ARG A 1 81 ? -9.192 -4.690 0.028 1.00 83.69 81 ARG A C 1
ATOM 630 O O . ARG A 1 81 ? -10.043 -5.340 -0.568 1.00 83.69 81 ARG A O 1
ATOM 637 N N . GLN A 1 82 ? -8.035 -5.219 0.417 1.00 81.69 82 GLN A N 1
ATOM 638 C CA . GLN A 1 82 ? -7.735 -6.644 0.319 1.00 81.69 82 GLN A CA 1
ATOM 639 C C . GLN A 1 82 ? -8.004 -7.318 1.660 1.00 81.69 82 GLN A C 1
ATOM 641 O O . GLN A 1 82 ? -7.597 -6.806 2.701 1.00 81.69 82 GLN A O 1
ATOM 646 N N . SER A 1 83 ? -8.615 -8.506 1.634 1.00 73.56 83 SER A N 1
ATOM 647 C CA . SER A 1 83 ? -8.895 -9.283 2.852 1.00 73.56 83 SER A CA 1
ATOM 648 C C . SER A 1 83 ? -7.643 -9.562 3.688 1.00 73.56 83 SER A C 1
ATOM 650 O O . SER A 1 83 ? -7.727 -9.618 4.906 1.00 73.56 83 SER A O 1
ATOM 652 N N . ARG A 1 84 ? -6.479 -9.700 3.041 1.00 79.12 84 ARG A N 1
ATOM 653 C CA . ARG A 1 84 ? -5.178 -9.919 3.693 1.00 79.12 84 ARG A CA 1
ATOM 654 C C . ARG A 1 84 ? -4.661 -8.694 4.454 1.00 79.12 84 ARG A C 1
ATOM 656 O O . ARG A 1 84 ? -3.879 -8.853 5.377 1.00 79.12 84 ARG A O 1
ATOM 663 N N . ASN A 1 85 ? -5.106 -7.499 4.062 1.00 79.44 85 ASN A N 1
ATOM 664 C CA . ASN A 1 85 ? -4.704 -6.221 4.656 1.00 79.44 85 ASN A CA 1
ATOM 665 C C . ASN A 1 85 ? -5.750 -5.711 5.654 1.00 79.44 85 ASN A C 1
ATOM 667 O O . ASN A 1 85 ? -5.653 -4.577 6.121 1.00 79.44 85 ASN A O 1
ATOM 671 N N . ARG A 1 86 ? -6.801 -6.494 5.926 1.00 80.19 86 ARG A N 1
ATOM 672 C CA . ARG A 1 86 ? -7.727 -6.169 7.004 1.00 80.19 86 ARG A CA 1
ATOM 673 C C . ARG A 1 86 ? -7.018 -6.489 8.317 1.00 80.19 86 ARG A C 1
ATOM 675 O O . ARG A 1 86 ? -6.563 -7.623 8.468 1.00 80.19 86 ARG A O 1
ATOM 682 N N . PRO A 1 87 ? -6.923 -5.533 9.253 1.00 78.12 87 PRO A N 1
ATOM 683 C CA . PRO A 1 87 ? -6.437 -5.856 10.582 1.00 78.12 87 PRO A CA 1
ATOM 684 C C . PRO A 1 87 ? -7.326 -6.952 11.172 1.00 78.12 87 PRO A C 1
ATOM 686 O O . PRO A 1 87 ? -8.544 -6.965 10.950 1.00 78.12 87 PRO A O 1
ATOM 689 N N . VAL A 1 88 ? -6.711 -7.887 11.895 1.00 79.38 88 VAL A N 1
ATOM 690 C CA . VAL A 1 88 ? -7.450 -8.915 12.626 1.00 79.38 88 VAL A CA 1
ATOM 691 C C . VAL A 1 88 ? -8.364 -8.184 13.600 1.00 79.38 88 VAL A C 1
ATOM 693 O O . VAL A 1 88 ? -7.894 -7.466 14.481 1.00 79.38 88 VAL A O 1
ATOM 696 N N . ARG A 1 89 ? -9.680 -8.313 13.405 1.00 75.69 89 ARG A N 1
ATOM 697 C CA . ARG A 1 89 ? -10.645 -7.775 14.362 1.00 75.69 89 ARG A CA 1
ATOM 698 C C . ARG A 1 89 ? -10.427 -8.536 15.658 1.00 75.69 89 ARG A C 1
ATOM 700 O O . ARG A 1 89 ? -10.629 -9.748 15.691 1.00 75.69 89 ARG A O 1
ATOM 707 N N . THR A 1 90 ? -9.991 -7.837 16.699 1.00 78.69 90 THR A N 1
ATOM 708 C CA . THR A 1 90 ? -9.970 -8.407 18.039 1.00 78.69 90 THR A CA 1
ATOM 709 C C . THR A 1 90 ? -11.394 -8.844 18.366 1.00 78.69 90 THR A C 1
ATOM 711 O O . THR A 1 90 ? -12.354 -8.094 18.155 1.00 78.69 90 THR A O 1
ATOM 714 N N . ALA A 1 91 ? -11.554 -10.101 18.780 1.00 79.88 91 ALA A N 1
ATOM 715 C CA . ALA A 1 91 ? -12.853 -10.594 19.200 1.00 79.88 91 ALA A CA 1
ATOM 716 C C . ALA A 1 91 ? -13.354 -9.684 20.326 1.00 79.88 91 ALA A C 1
ATOM 718 O O . ALA A 1 91 ? -12.609 -9.383 21.264 1.00 79.88 91 ALA A O 1
ATOM 719 N N . LYS A 1 92 ? -14.600 -9.207 20.214 1.00 79.38 92 LYS A N 1
ATOM 720 C CA . LYS A 1 92 ? -15.246 -8.518 21.329 1.00 79.38 92 LYS A CA 1
ATOM 721 C C . LYS A 1 92 ? -15.230 -9.505 22.488 1.00 79.38 92 LYS A C 1
ATOM 723 O O . LYS A 1 92 ? -15.785 -10.595 22.346 1.00 79.38 92 LYS A O 1
ATOM 728 N N . LYS A 1 93 ? -14.549 -9.149 23.581 1.00 82.31 93 LYS A N 1
ATOM 729 C CA . LYS A 1 93 ? -14.601 -9.948 24.804 1.00 82.31 93 LYS A CA 1
ATOM 730 C C . LYS A 1 93 ? -16.083 -10.164 25.140 1.00 82.31 93 LYS A C 1
ATOM 732 O O . LYS A 1 93 ? -16.856 -9.209 24.974 1.00 82.31 93 LYS A O 1
ATOM 737 N N . PRO A 1 94 ? -16.496 -11.391 25.506 1.00 82.12 94 PRO A N 1
ATOM 738 C CA . PRO A 1 94 ? -17.859 -11.614 25.958 1.00 82.12 94 PRO A CA 1
ATOM 739 C C . PRO A 1 94 ? -18.144 -10.602 27.066 1.00 82.12 94 PRO A C 1
ATOM 741 O O . PRO A 1 94 ? -17.289 -10.349 27.913 1.00 82.12 94 PRO A O 1
ATOM 744 N N . LYS A 1 95 ? -19.300 -9.939 26.986 1.00 80.94 95 LYS A N 1
ATOM 745 C CA . LYS A 1 95 ? -19.735 -9.082 28.085 1.00 80.94 95 LYS A CA 1
ATOM 746 C C . LYS A 1 95 ? -19.891 -9.998 29.294 1.00 80.94 95 LYS A C 1
ATOM 748 O O . LYS A 1 95 ? -20.557 -11.025 29.171 1.00 80.94 95 LYS A O 1
ATOM 753 N N . GLU A 1 96 ? -19.252 -9.639 30.401 1.00 81.12 96 GLU A N 1
ATOM 754 C CA . GLU A 1 96 ? -19.466 -10.319 31.676 1.00 81.12 96 GLU A CA 1
ATOM 755 C C . GLU A 1 96 ? -20.975 -10.361 31.968 1.00 81.12 96 GLU A C 1
ATOM 757 O O . GLU A 1 96 ? -21.684 -9.418 31.584 1.00 81.12 96 GLU A O 1
ATOM 762 N N . PRO A 1 97 ? -21.489 -11.440 32.583 1.00 78.75 97 PRO A N 1
ATOM 763 C CA . PRO A 1 97 ? -22.893 -11.524 32.950 1.00 78.75 97 PRO A CA 1
ATOM 764 C C . PRO A 1 97 ? -23.209 -10.374 33.907 1.00 78.75 97 PRO A C 1
ATOM 766 O O . PRO A 1 97 ? -22.831 -10.382 35.075 1.00 78.75 97 PRO A O 1
ATOM 769 N N . GLN A 1 98 ? -23.865 -9.342 33.384 1.00 77.81 98 GLN A N 1
ATOM 770 C CA . GLN A 1 98 ? -24.319 -8.220 34.183 1.00 77.81 98 GLN A CA 1
ATOM 771 C C . GLN A 1 98 ? -25.505 -8.715 35.011 1.00 77.81 98 GLN A C 1
ATOM 773 O O . GLN A 1 98 ? -26.532 -9.095 34.445 1.00 77.81 98 GLN A O 1
ATOM 778 N N . SER A 1 99 ? -25.344 -8.757 36.337 1.00 80.38 99 SER A N 1
ATOM 779 C CA . SER A 1 99 ? -26.463 -9.013 37.246 1.00 80.38 99 SER A CA 1
ATOM 780 C C . SER A 1 99 ? -27.545 -7.969 36.983 1.00 80.38 99 SER A C 1
ATOM 782 O O . SER A 1 99 ? -27.253 -6.774 36.921 1.00 80.38 99 SER A O 1
ATOM 784 N N . LEU A 1 100 ? -28.781 -8.427 36.787 1.00 81.31 100 LEU A N 1
ATOM 785 C CA . LEU A 1 100 ? -29.942 -7.548 36.619 1.00 81.31 100 LEU A CA 1
ATOM 786 C C . LEU A 1 100 ? -30.348 -6.877 37.932 1.00 81.31 100 LEU A C 1
ATOM 788 O O . LEU A 1 100 ? -31.055 -5.879 37.894 1.00 81.31 100 LEU A O 1
ATOM 792 N N . PHE A 1 101 ? -29.898 -7.434 39.056 1.00 82.88 101 PHE A N 1
ATOM 793 C CA . PHE A 1 101 ? -30.163 -6.920 40.386 1.00 82.88 101 PHE A CA 1
ATOM 794 C C . PHE A 1 101 ? -28.913 -6.262 40.939 1.00 82.88 101 PHE A C 1
ATOM 796 O O . PHE A 1 101 ? -27.809 -6.821 40.872 1.00 82.88 101 PHE A O 1
ATOM 803 N N . THR A 1 102 ? -29.111 -5.079 41.495 1.00 88.69 102 THR A N 1
ATOM 804 C CA . THR A 1 102 ? -28.131 -4.430 42.355 1.00 88.69 102 THR A CA 1
ATOM 805 C C . THR A 1 102 ? -28.115 -5.112 43.722 1.00 88.69 102 THR A C 1
ATOM 807 O O . THR A 1 102 ? -29.108 -5.686 44.169 1.00 88.69 102 THR A O 1
ATOM 810 N N . GLU A 1 103 ? -26.974 -5.052 44.404 1.00 84.62 103 GLU A N 1
ATOM 811 C CA . GLU A 1 103 ? -26.835 -5.615 45.754 1.00 84.62 103 GLU A CA 1
ATOM 812 C C . GLU A 1 103 ? -27.850 -4.993 46.735 1.00 84.62 103 GLU A C 1
ATOM 814 O O . GLU A 1 103 ? -28.382 -5.666 47.613 1.00 84.62 103 GLU A O 1
ATOM 819 N N . GLU A 1 104 ? -28.191 -3.716 46.539 1.00 88.31 104 GLU A N 1
ATOM 820 C CA . GLU A 1 104 ? -29.180 -3.000 47.351 1.00 88.31 104 GLU A CA 1
ATOM 821 C C . GLU A 1 104 ? -30.599 -3.563 47.174 1.00 88.31 104 GLU A C 1
ATOM 823 O O . GLU A 1 104 ? -31.302 -3.786 48.162 1.00 88.31 104 GLU A O 1
ATOM 828 N N . GLU A 1 105 ? -31.009 -3.853 45.934 1.00 90.06 105 GLU A N 1
ATOM 829 C CA . GLU A 1 105 ? -32.296 -4.500 45.635 1.00 90.06 105 GLU A CA 1
ATOM 830 C C . GLU A 1 105 ? -32.368 -5.901 46.252 1.00 90.06 105 GLU A C 1
ATOM 832 O O . GLU A 1 105 ? -33.406 -6.301 46.783 1.00 90.06 105 GLU A O 1
ATOM 837 N N . PHE A 1 106 ? -31.253 -6.636 46.245 1.00 87.56 106 PHE A N 1
ATOM 838 C CA . PHE A 1 106 ? -31.183 -7.955 46.864 1.00 87.56 106 PHE A CA 1
ATOM 839 C C . PHE A 1 106 ? -31.349 -7.886 48.390 1.00 87.56 106 PHE A C 1
ATOM 841 O O . PHE A 1 106 ? -32.103 -8.673 48.967 1.00 87.56 106 PHE A O 1
ATOM 848 N N . GLN A 1 107 ? -30.725 -6.910 49.054 1.00 88.31 107 GLN A N 1
ATOM 849 C CA . GLN A 1 107 ? -30.885 -6.700 50.498 1.00 88.31 107 GLN A CA 1
ATOM 850 C C . GLN A 1 107 ? -32.306 -6.274 50.885 1.00 88.31 107 GLN A C 1
ATOM 852 O O . GLN A 1 107 ? -32.823 -6.707 51.919 1.00 88.31 107 GLN A O 1
ATOM 857 N N . GLN A 1 108 ? -32.952 -5.438 50.069 1.00 90.69 108 GLN A N 1
ATOM 858 C CA . GLN A 1 108 ? -34.356 -5.071 50.268 1.00 90.69 108 GLN A CA 1
ATOM 859 C C . GLN A 1 108 ? -35.267 -6.295 50.141 1.00 90.69 108 GLN A C 1
ATOM 861 O O . GLN A 1 108 ? -36.065 -6.548 51.044 1.00 90.69 108 GLN A O 1
ATOM 866 N N . PHE A 1 109 ? -35.071 -7.110 49.100 1.00 88.38 109 PHE A N 1
ATOM 867 C CA . PHE A 1 109 ? -35.801 -8.364 48.920 1.00 88.38 109 PHE A CA 1
ATOM 868 C C . PHE A 1 109 ? -35.623 -9.314 50.113 1.00 88.38 109 PHE A C 1
ATOM 870 O O . PHE A 1 109 ? -36.596 -9.880 50.606 1.00 88.38 109 PHE A O 1
ATOM 877 N N . GLN A 1 110 ? -34.400 -9.465 50.633 1.00 89.25 110 GLN A N 1
ATOM 878 C CA . GLN A 1 110 ? -34.154 -10.292 51.818 1.00 89.25 110 GLN A CA 1
ATOM 879 C C . GLN A 1 110 ? -34.952 -9.815 53.038 1.00 89.25 110 GLN A C 1
ATOM 881 O O . GLN A 1 110 ? -35.565 -10.631 53.731 1.00 89.25 110 GLN A O 1
ATOM 886 N N . LYS A 1 111 ? -34.972 -8.502 53.295 1.00 87.94 111 LYS A N 1
ATOM 887 C CA . LYS A 1 111 ? -35.727 -7.916 54.411 1.00 87.94 111 LYS A CA 1
ATOM 888 C C . LYS A 1 111 ? -37.231 -8.081 54.235 1.00 87.94 111 LYS A C 1
ATOM 890 O O . LYS A 1 111 ? -37.910 -8.382 55.210 1.00 87.94 111 LYS A O 1
ATOM 895 N N . GLU A 1 112 ? -37.741 -7.916 53.022 1.00 89.94 112 GLU A N 1
ATOM 896 C CA . GLU A 1 112 ? -39.168 -8.059 52.728 1.00 89.94 112 GLU A CA 1
ATOM 897 C C . GLU A 1 112 ? -39.637 -9.514 52.851 1.00 89.94 112 GLU A C 1
ATOM 899 O O . GLU A 1 112 ? -40.679 -9.784 53.443 1.00 89.94 112 GLU A O 1
ATOM 904 N N . TYR A 1 113 ? -38.842 -10.466 52.359 1.00 87.12 113 TYR A N 1
ATOM 905 C CA . TYR A 1 113 ? -39.251 -11.867 52.279 1.00 87.12 113 TYR A CA 1
ATOM 906 C C . TYR A 1 113 ? -38.978 -12.663 53.563 1.00 87.12 113 TYR A C 1
ATOM 908 O O . TYR A 1 113 ? -39.766 -13.528 53.943 1.00 87.12 113 TYR A O 1
ATOM 916 N N . PHE A 1 114 ? -37.864 -12.385 54.248 1.00 85.44 114 PHE A N 1
ATOM 917 C CA . PHE A 1 114 ? -37.456 -13.107 55.460 1.00 85.44 114 PHE A CA 1
ATOM 918 C C . PHE A 1 114 ? -37.613 -12.282 56.744 1.00 85.44 114 PHE A C 1
ATOM 920 O O . PHE A 1 114 ? -37.390 -12.803 57.839 1.00 85.44 114 PHE A O 1
ATOM 927 N N . GLY A 1 115 ? -37.962 -10.994 56.643 1.00 77.69 115 GLY A N 1
ATOM 928 C CA . GLY A 1 115 ? -38.078 -10.082 57.787 1.00 77.69 115 GLY A CA 1
ATOM 929 C C . GLY A 1 115 ? -36.747 -9.751 58.474 1.00 77.69 115 GLY A C 1
ATOM 930 O O . GLY A 1 115 ? -36.750 -9.046 59.482 1.00 77.69 115 GLY A O 1
ATOM 931 N N . ARG A 1 116 ? -35.618 -10.296 57.988 1.00 75.44 116 ARG A N 1
ATOM 932 C CA . ARG A 1 116 ? -34.267 -10.176 58.561 1.00 75.44 116 ARG A CA 1
ATOM 933 C C . ARG A 1 116 ? -33.205 -10.348 57.475 1.00 75.44 116 ARG A C 1
ATOM 935 O O . ARG A 1 116 ? -33.392 -11.108 56.530 1.00 75.44 116 ARG A O 1
ATOM 942 N N . THR A 1 117 ? -32.068 -9.691 57.652 1.00 73.81 117 THR A N 1
ATOM 943 C CA . THR A 1 117 ? -30.851 -9.872 56.852 1.00 73.81 117 THR A CA 1
ATOM 944 C C . THR A 1 117 ? -30.137 -11.159 57.284 1.00 73.81 117 THR A C 1
ATOM 946 O O . THR A 1 117 ? -29.850 -11.362 58.462 1.00 73.81 117 THR A O 1
ATOM 949 N N . VAL A 1 118 ? -29.878 -12.070 56.337 1.00 65.31 118 VAL A N 1
ATOM 950 C CA . VAL A 1 118 ? -29.362 -13.431 56.617 1.00 65.31 118 VAL A CA 1
ATOM 951 C C . VAL A 1 118 ? -27.925 -13.414 57.170 1.00 65.31 118 VAL A C 1
ATOM 953 O O . VAL A 1 118 ? -27.501 -14.372 57.813 1.00 65.31 118 VAL A O 1
ATOM 956 N N . GLU A 1 119 ? -27.200 -12.304 57.004 1.00 64.56 119 GLU A N 1
ATOM 957 C CA . GLU A 1 119 ? -25.815 -12.143 57.466 1.00 64.56 119 GLU A CA 1
ATOM 958 C C . GLU A 1 119 ? -25.665 -11.826 58.964 1.00 64.56 119 GLU A C 1
ATOM 960 O O . GLU A 1 119 ? -24.568 -11.932 59.505 1.00 64.56 119 GLU A O 1
ATOM 965 N N . GLU A 1 120 ? -26.750 -11.501 59.674 1.00 61.41 120 GLU A N 1
ATOM 966 C CA . GLU A 1 120 ? -26.692 -11.131 61.101 1.00 61.41 120 GLU A CA 1
ATOM 967 C C . GLU A 1 120 ? -26.614 -12.333 62.058 1.00 61.41 120 GLU A C 1
ATOM 969 O O . GLU A 1 120 ? -26.602 -12.169 63.276 1.00 61.41 120 GLU A O 1
ATOM 974 N N . LYS A 1 121 ? -26.546 -13.564 61.537 1.00 59.12 121 LYS A N 1
ATOM 975 C CA . LYS A 1 121 ? -26.280 -14.759 62.348 1.00 59.12 121 LYS A CA 1
ATOM 976 C C . LYS A 1 121 ? -24.793 -15.108 62.319 1.00 59.12 121 LYS A C 1
ATOM 978 O O . LYS A 1 121 ? -24.380 -16.027 61.611 1.00 59.12 121 LYS A O 1
ATOM 983 N N . LYS A 1 122 ? -24.013 -14.407 63.138 1.00 46.41 122 LYS A N 1
ATOM 984 C CA . LYS A 1 122 ? -22.729 -14.885 63.653 1.00 46.41 122 LYS A CA 1
ATOM 985 C C . LYS A 1 122 ? -22.557 -14.474 65.104 1.00 46.41 122 LYS A C 1
ATOM 987 O O . LYS A 1 122 ? -22.848 -13.300 65.407 1.00 46.41 122 LYS A O 1
#

Radius of gyration: 36.62 Å; chains: 1; bounding box: 64×36×112 Å

InterPro domains:
  IPR023262 Active regulator of SIRT1 [PF15684] (1-114)
  IPR023262 Active regulator of SIRT1 [PR02029] (28-46)
  IPR023262 Active regulator of SIRT1 [PR02029] (73-87)
  IPR023262 Active regulator of SIRT1 [PR02029] (97-115)
  IPR023262 Active regulator of SIRT1 [PTHR31454] (8-116)

Secondary structure (DSSP, 8-state):
-------HHHHHHHHHHHT---STTS---SSTTPPPPPHHHHHHHH--S--HHHHHHHHHH---PPPHHHHHHHHHHHTTSSGGGS---PPPPPPP---SS-HHHHHHHHHHHHSS-GGG--